Protein AF-A0A0D7AAS7-F1 (afdb_monomer_lite)

Sequence (165 aa):
MSLNAAEIAAWTAEVEAWESDHSQPNPYEPKLKPLTQRDVRLRLAEEEKAEATRAAALGHIRSKLTAQKLLLQGLELEELQRKLRRDVHALGQHATSLQKAKTVEFGTLLQGRISRWTRNAEVHLPCIPSLAEVDAEAAPENAQVPPPYDLKIWMPSRVCKRAMP

Radius of gyration: 24.0 Å; chains: 1; bounding box: 64×37×61 Å

Secondary structure (DSSP, 8-state):
-PPPHHHHHHHHHHHHHHHH-TTSPPTTS-SS----HHHHHHHHHHHHHHHHHHHHHTT----SS-HHHHHHHHHHHHHHHHHHHHHHHH--TT--HHHHHHHHHHHHHHHHHHHHHHHHHTTT-TTHHHHHHHHHHTS-TTPPPPPTTTPPP--HHHHHHHH--

Foldseek 3Di:
DDDDPVVVVVLVVQVVVCVVPVVGDDSPDPPDDPCDPVNVVVVVVVVVVVVVVVCVVVVHDDQPADPVNLQVLLVVLLVLLVVLVVLVVPQPPPRDPVSVVVSVVSQVVSQVSLVVSLVSCCVVVVCSVVVVVVVVVVAPPPDDDDGSSPPDRPDVVNVVVVVPD

Structure (mmCIF, N/CA/C/O backbone):
data_AF-A0A0D7AAS7-F1
#
_entry.id   AF-A0A0D7AAS7-F1
#
loop_
_atom_site.group_PDB
_atom_site.id
_atom_site.type_symbol
_atom_site.label_atom_id
_atom_site.label_alt_id
_atom_site.label_comp_id
_atom_site.label_asym_id
_atom_site.label_entity_id
_atom_site.label_seq_id
_atom_site.pdbx_PDB_ins_code
_atom_site.Cartn_x
_atom_site.Cartn_y
_atom_site.Cartn_z
_atom_site.occupancy
_atom_site.B_iso_or_equiv
_atom_site.auth_seq_id
_atom_site.auth_comp_id
_atom_site.auth_asym_id
_atom_site.auth_atom_id
_atom_site.pdbx_PDB_model_num
ATOM 1 N N . MET A 1 1 ? -23.416 -17.642 5.665 1.00 44.69 1 MET A N 1
ATOM 2 C CA . MET A 1 1 ? -24.099 -16.698 6.571 1.00 44.69 1 MET A CA 1
ATOM 3 C C . MET A 1 1 ? -25.560 -16.675 6.164 1.00 44.69 1 MET A C 1
ATOM 5 O O . MET A 1 1 ? -25.838 -16.239 5.057 1.00 44.69 1 MET A O 1
ATOM 9 N N . SER A 1 2 ? -26.459 -17.249 6.964 1.00 57.38 2 SER A N 1
ATOM 10 C CA . SER A 1 2 ? -27.901 -17.118 6.729 1.00 57.38 2 SER A CA 1
ATOM 11 C C . SER A 1 2 ? -28.357 -15.764 7.266 1.00 57.38 2 SER A C 1
ATOM 13 O O . SER A 1 2 ? -27.992 -15.411 8.385 1.00 57.38 2 SER A O 1
ATOM 15 N N . LEU A 1 3 ? -29.128 -15.017 6.481 1.00 69.94 3 LEU A N 1
ATOM 16 C CA . LEU A 1 3 ? -29.783 -13.794 6.945 1.00 69.94 3 LEU A CA 1
ATOM 17 C C . LEU A 1 3 ? -30.816 -14.156 8.024 1.00 69.94 3 LEU A C 1
ATOM 19 O O . LEU A 1 3 ? -31.521 -15.159 7.889 1.00 69.94 3 LEU A O 1
ATOM 23 N N . ASN A 1 4 ? -30.875 -13.384 9.109 1.00 87.12 4 ASN A N 1
ATOM 24 C CA . ASN A 1 4 ? -31.815 -13.622 10.200 1.00 87.12 4 ASN A CA 1
ATOM 25 C C . ASN A 1 4 ? -33.240 -13.295 9.726 1.00 87.12 4 ASN A C 1
ATOM 27 O O . ASN A 1 4 ? -33.478 -12.228 9.163 1.00 87.12 4 ASN A O 1
ATOM 31 N N . ALA A 1 5 ? -34.204 -14.183 9.981 1.00 85.75 5 ALA A N 1
ATOM 32 C CA . ALA A 1 5 ? -35.600 -13.972 9.593 1.00 85.75 5 ALA A CA 1
ATOM 33 C C . ALA A 1 5 ? -36.181 -12.665 10.166 1.00 85.75 5 ALA A C 1
ATOM 35 O O . ALA A 1 5 ? -36.990 -12.011 9.511 1.00 85.75 5 ALA A O 1
ATOM 36 N N . ALA A 1 6 ? -35.722 -12.251 11.352 1.00 86.62 6 ALA A N 1
ATOM 37 C CA . ALA A 1 6 ? -36.127 -10.989 11.965 1.00 86.62 6 ALA A CA 1
ATOM 38 C C . ALA A 1 6 ? -35.603 -9.758 11.202 1.00 86.62 6 ALA A C 1
ATOM 40 O O . ALA A 1 6 ? -36.316 -8.767 11.074 1.00 86.62 6 ALA A O 1
ATOM 41 N N . GLU A 1 7 ? -34.380 -9.823 10.668 1.00 85.62 7 GLU A N 1
ATOM 42 C CA . GLU A 1 7 ? -33.784 -8.733 9.882 1.00 85.62 7 GLU A CA 1
ATOM 43 C C . GLU A 1 7 ? -34.479 -8.595 8.525 1.00 85.62 7 GLU A C 1
ATOM 45 O O . GLU A 1 7 ? -34.723 -7.481 8.070 1.00 85.62 7 GLU A O 1
ATOM 50 N N . ILE A 1 8 ? -34.854 -9.725 7.915 1.00 89.00 8 ILE A N 1
ATOM 51 C CA . ILE A 1 8 ? -35.620 -9.748 6.664 1.00 89.00 8 ILE A CA 1
ATOM 52 C C . ILE A 1 8 ? -36.995 -9.114 6.883 1.00 89.00 8 ILE A C 1
ATOM 54 O O . ILE A 1 8 ? -37.361 -8.209 6.146 1.00 89.00 8 ILE A O 1
ATOM 58 N N . ALA A 1 9 ? -37.729 -9.536 7.919 1.00 91.38 9 ALA A N 1
ATOM 59 C CA . ALA A 1 9 ? -39.060 -9.002 8.207 1.00 91.38 9 ALA A CA 1
ATOM 60 C C . ALA A 1 9 ? -39.039 -7.492 8.497 1.00 91.38 9 ALA A C 1
ATOM 62 O O . ALA A 1 9 ? -39.899 -6.759 8.012 1.00 91.38 9 ALA A O 1
ATOM 63 N N . ALA A 1 10 ? -38.040 -7.019 9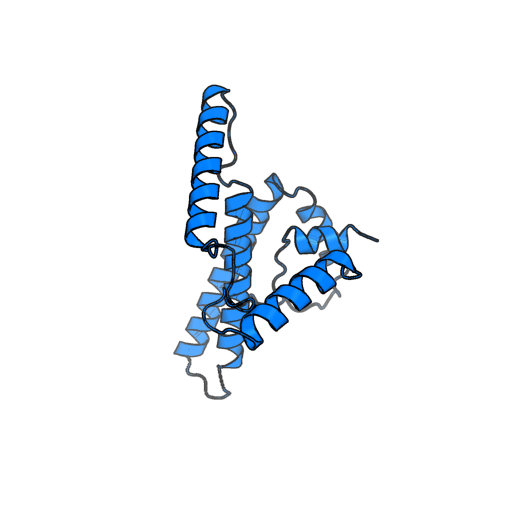.250 1.00 89.25 10 ALA A N 1
ATOM 64 C CA . ALA A 1 10 ? -37.868 -5.596 9.521 1.00 89.25 10 ALA A CA 1
ATOM 65 C C . ALA A 1 10 ? -37.585 -4.801 8.238 1.00 89.25 10 ALA A C 1
ATOM 67 O O . ALA A 1 10 ? -38.207 -3.768 8.012 1.00 89.25 10 ALA A O 1
ATOM 68 N N . TRP A 1 11 ? -36.693 -5.296 7.376 1.00 90.06 11 TRP A N 1
ATOM 69 C CA . TRP A 1 11 ? -36.372 -4.621 6.120 1.00 90.06 11 TRP A CA 1
ATOM 70 C C . TRP A 1 11 ? -37.554 -4.616 5.143 1.00 90.06 11 TRP A C 1
ATOM 72 O O . TRP A 1 11 ? -37.834 -3.586 4.538 1.00 90.06 11 TRP A O 1
ATOM 82 N N . THR A 1 12 ? -38.297 -5.723 5.031 1.00 91.88 12 THR A N 1
ATOM 83 C CA . THR A 1 12 ? -39.514 -5.789 4.206 1.00 91.88 12 THR A CA 1
ATOM 84 C C . THR A 1 12 ? -40.549 -4.760 4.656 1.00 91.88 12 THR A C 1
ATOM 86 O O . THR A 1 12 ? -41.085 -4.046 3.816 1.00 91.88 12 THR A O 1
ATOM 89 N N . ALA A 1 13 ? -40.766 -4.609 5.966 1.00 92.62 13 ALA A N 1
ATOM 90 C CA . ALA A 1 13 ? -41.692 -3.607 6.492 1.00 92.62 13 ALA A CA 1
ATOM 91 C C . ALA A 1 13 ? -41.250 -2.164 6.178 1.00 92.62 13 ALA A C 1
ATOM 93 O O . ALA A 1 13 ? -42.084 -1.314 5.878 1.00 92.62 13 ALA A O 1
ATOM 94 N N . GLU A 1 14 ? -39.946 -1.877 6.222 1.00 91.44 14 GLU A N 1
ATOM 95 C CA . GLU A 1 14 ? -39.408 -0.565 5.842 1.00 91.44 14 GLU A CA 1
ATOM 96 C C . GLU A 1 14 ? -39.579 -0.275 4.341 1.00 91.44 14 GLU A C 1
ATOM 98 O O . GLU A 1 14 ? -39.887 0.857 3.970 1.00 91.44 14 GLU A O 1
ATOM 103 N N . VAL A 1 15 ? -39.417 -1.291 3.483 1.00 92.94 15 VAL A N 1
ATOM 104 C CA . VAL A 1 15 ? -39.655 -1.188 2.033 1.00 92.94 15 VAL A CA 1
ATOM 105 C C . VAL A 1 15 ? -41.126 -0.942 1.736 1.00 92.94 15 VAL A C 1
ATOM 107 O O . VAL A 1 15 ? -41.441 0.028 1.056 1.00 92.94 15 VAL A O 1
ATOM 110 N N . GLU A 1 16 ? -42.027 -1.745 2.297 1.00 93.81 16 GLU A N 1
ATOM 111 C CA . GLU A 1 16 ? -43.471 -1.591 2.089 1.00 93.81 16 GLU A CA 1
ATOM 112 C C . GLU A 1 16 ? -43.983 -0.230 2.589 1.00 93.81 16 GLU A C 1
ATOM 114 O O . GLU A 1 16 ? -44.819 0.401 1.937 1.00 93.81 16 GLU A O 1
ATOM 119 N N . ALA A 1 17 ? -43.456 0.257 3.719 1.00 91.62 17 ALA A N 1
ATOM 120 C CA . ALA A 1 17 ? -43.794 1.570 4.263 1.00 91.62 17 ALA A CA 1
ATOM 121 C C . ALA A 1 17 ? -43.350 2.720 3.345 1.00 91.62 17 ALA A C 1
ATOM 123 O O . ALA A 1 17 ? -44.092 3.689 3.186 1.00 91.62 17 ALA A O 1
ATOM 124 N N . TRP A 1 18 ? -42.173 2.604 2.727 1.00 94.19 18 TRP A N 1
ATOM 125 C CA . TRP A 1 18 ? -41.652 3.602 1.793 1.00 94.19 18 TRP A CA 1
ATOM 126 C C . TRP A 1 18 ? -42.318 3.537 0.410 1.00 94.19 18 TRP A C 1
ATOM 128 O O . TRP A 1 18 ? -42.651 4.573 -0.162 1.00 94.19 18 TRP A O 1
ATOM 138 N N . GLU A 1 19 ? -42.580 2.337 -0.116 1.00 93.00 19 GLU A N 1
ATOM 139 C CA . GLU A 1 19 ? -43.307 2.158 -1.381 1.00 93.00 19 GLU A CA 1
ATOM 140 C C . GLU A 1 19 ? -44.737 2.706 -1.287 1.00 93.00 19 GLU A C 1
ATOM 142 O O . GLU A 1 19 ? -45.231 3.326 -2.233 1.00 93.00 19 GLU A O 1
ATOM 147 N N . SER A 1 20 ? -45.381 2.530 -0.128 1.00 91.44 20 SER A N 1
ATOM 148 C CA . SER A 1 20 ? -46.719 3.062 0.149 1.00 91.44 20 SER A CA 1
ATOM 149 C C . SER A 1 20 ? -46.724 4.580 0.356 1.00 91.44 20 SER A C 1
ATOM 151 O O . SER A 1 20 ? -47.688 5.246 -0.021 1.00 91.44 20 SER A O 1
ATOM 153 N N . ASP A 1 21 ? -45.663 5.139 0.943 1.00 92.38 21 ASP A N 1
ATOM 154 C CA . ASP A 1 21 ? -45.520 6.570 1.206 1.00 92.38 21 ASP A CA 1
ATOM 155 C C . ASP A 1 21 ? -44.054 7.008 1.086 1.00 92.38 21 ASP A C 1
ATOM 157 O O . ASP A 1 21 ? -43.227 6.799 1.974 1.00 92.38 21 ASP A O 1
ATOM 161 N N . HIS A 1 22 ? -43.746 7.703 -0.008 1.00 88.00 22 HIS A N 1
ATOM 162 C CA . HIS A 1 22 ? -42.390 8.156 -0.316 1.00 88.00 22 HIS A CA 1
ATOM 163 C C . HIS A 1 22 ? -41.917 9.318 0.578 1.00 88.00 22 HIS A C 1
ATOM 165 O O . HIS A 1 22 ? -40.782 9.773 0.428 1.00 88.00 22 HIS A O 1
ATOM 171 N N . SER A 1 23 ? -42.763 9.826 1.487 1.00 89.25 23 SER A N 1
ATOM 172 C CA . SER A 1 23 ? -42.343 10.761 2.537 1.00 89.25 23 SER A CA 1
ATOM 173 C C . SER A 1 23 ? -41.657 10.062 3.721 1.00 89.25 23 SER A C 1
ATOM 175 O O . SER A 1 23 ? -40.982 10.721 4.517 1.00 89.25 23 SER A O 1
ATOM 177 N N . GLN A 1 24 ? -41.785 8.734 3.824 1.00 89.44 24 GLN A N 1
ATOM 178 C CA . GLN A 1 24 ? -41.094 7.921 4.820 1.00 89.44 24 GLN A CA 1
ATOM 179 C C . GLN A 1 24 ? -39.592 7.784 4.507 1.00 89.44 24 GLN A C 1
ATOM 181 O O . GLN A 1 24 ? -39.162 8.007 3.371 1.00 89.44 24 GLN A O 1
ATOM 186 N N . PRO A 1 25 ? -38.757 7.412 5.498 1.00 87.38 25 PRO A N 1
ATOM 187 C CA . PRO A 1 25 ? -37.326 7.218 5.288 1.00 87.38 25 PRO A CA 1
ATOM 188 C C . PRO A 1 25 ? -37.047 6.169 4.207 1.00 87.38 25 PRO A C 1
ATOM 190 O O . PRO A 1 25 ? -37.518 5.039 4.303 1.00 87.38 25 PRO A O 1
ATOM 193 N N . ASN A 1 26 ? -36.241 6.532 3.209 1.00 88.38 26 ASN A N 1
ATOM 194 C CA . ASN A 1 26 ? -35.871 5.631 2.125 1.00 88.38 26 ASN A CA 1
ATOM 195 C C . ASN A 1 26 ? -34.971 4.491 2.653 1.00 88.38 26 ASN A C 1
ATOM 197 O O . ASN A 1 26 ? -33.842 4.759 3.077 1.00 88.38 26 ASN A O 1
ATOM 201 N N . PRO A 1 27 ? -35.407 3.220 2.602 1.00 88.38 27 PRO A N 1
ATOM 202 C CA .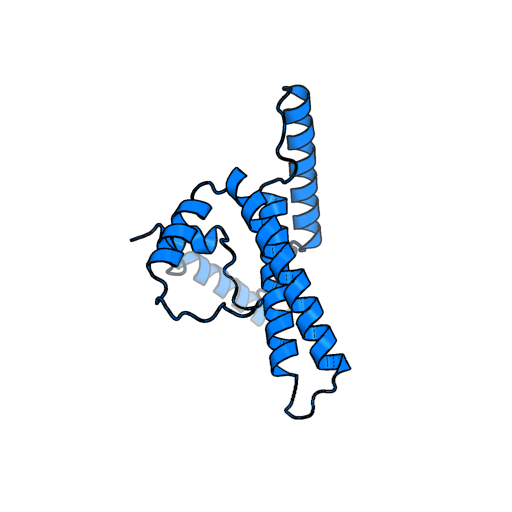 PRO A 1 27 ? -34.633 2.090 3.117 1.00 88.38 27 PRO A CA 1
ATOM 203 C C . PRO A 1 27 ? -33.382 1.784 2.283 1.00 88.38 27 PRO A C 1
ATOM 205 O O . PRO A 1 27 ? -32.495 1.065 2.748 1.00 88.38 27 PRO A O 1
ATOM 208 N N . TYR A 1 28 ? -33.290 2.329 1.067 1.00 86.75 28 TYR A N 1
ATOM 209 C CA . TYR A 1 28 ? -32.119 2.219 0.199 1.00 86.75 28 TYR A CA 1
ATOM 210 C C . TYR A 1 28 ? -31.055 3.285 0.493 1.00 86.75 28 TYR A C 1
ATOM 212 O O . TYR A 1 28 ? -29.927 3.171 0.004 1.00 86.75 28 TYR A O 1
ATOM 220 N N . GLU A 1 29 ? -31.368 4.309 1.294 1.00 85.62 29 GLU A N 1
ATOM 221 C CA . GLU A 1 29 ? -30.366 5.272 1.740 1.00 85.62 29 GLU A CA 1
ATOM 222 C C . GLU A 1 29 ? -29.518 4.698 2.887 1.00 85.62 29 GLU A C 1
ATOM 224 O O . GLU A 1 29 ? -30.043 4.098 3.832 1.00 85.62 29 GLU A O 1
ATOM 229 N N . PRO A 1 30 ? -28.185 4.888 2.862 1.00 79.31 30 PRO A N 1
ATOM 230 C CA . PRO A 1 30 ? -27.330 4.448 3.954 1.00 79.31 30 PRO A CA 1
ATOM 231 C C . PRO A 1 30 ? -27.705 5.152 5.266 1.00 79.31 30 PRO A C 1
ATOM 233 O O . PRO A 1 30 ? -27.434 6.335 5.455 1.00 79.31 30 PRO A O 1
ATOM 236 N N . LYS A 1 31 ? -28.262 4.402 6.222 1.00 79.62 31 LYS A N 1
ATOM 237 C CA . LYS A 1 31 ? -28.604 4.912 7.567 1.00 79.62 31 LYS A CA 1
ATOM 238 C C . LYS A 1 31 ? -27.378 5.309 8.398 1.00 79.62 31 LYS A C 1
ATOM 240 O O . LYS A 1 31 ? -27.487 6.022 9.393 1.00 79.62 31 LYS A O 1
ATOM 245 N N . LEU A 1 32 ? -26.198 4.824 8.015 1.00 76.88 32 LEU A N 1
ATOM 246 C CA . LEU A 1 32 ? -24.936 5.115 8.684 1.00 76.88 32 LEU A CA 1
ATOM 247 C C . LEU A 1 32 ? -24.221 6.256 7.965 1.00 76.88 32 LEU A C 1
ATOM 249 O O . LEU A 1 32 ? -24.051 6.220 6.746 1.00 76.88 32 LEU A O 1
ATOM 253 N N . LYS A 1 33 ? -23.718 7.232 8.734 1.00 73.44 33 LYS A N 1
ATOM 254 C CA . LYS A 1 33 ? -22.765 8.210 8.198 1.00 73.44 33 LYS A CA 1
ATOM 255 C C . LYS A 1 33 ? -21.584 7.440 7.598 1.00 73.44 33 LYS A C 1
ATOM 257 O O . LYS A 1 33 ? -20.972 6.652 8.327 1.00 73.44 33 LYS A O 1
ATOM 262 N N . PRO A 1 34 ? -21.246 7.645 6.314 1.00 72.75 34 PRO A N 1
ATOM 263 C CA . PRO A 1 34 ? -20.125 6.951 5.712 1.00 72.75 34 PRO A CA 1
ATOM 264 C C . PRO A 1 34 ? -18.855 7.400 6.431 1.00 72.75 34 PRO A C 1
ATOM 266 O O . PRO A 1 34 ? -18.452 8.559 6.338 1.00 72.75 34 PRO A O 1
ATOM 269 N N . LEU A 1 35 ? -18.243 6.488 7.185 1.00 79.88 35 LEU A N 1
ATOM 270 C CA . LEU A 1 35 ? -16.932 6.715 7.773 1.00 79.88 35 LEU A CA 1
ATOM 271 C C . LEU A 1 35 ? -15.955 6.922 6.615 1.00 79.88 35 LEU A C 1
ATOM 273 O O . LEU A 1 35 ? -15.704 5.999 5.836 1.00 79.88 35 LEU A O 1
ATOM 277 N N . THR A 1 36 ? -15.434 8.136 6.452 1.00 85.50 36 THR A N 1
ATOM 278 C CA . THR A 1 36 ? -14.548 8.403 5.323 1.00 85.50 36 THR A CA 1
ATOM 279 C C . THR A 1 36 ? -13.163 7.826 5.605 1.00 85.50 36 THR A C 1
ATOM 281 O O . THR A 1 36 ? -12.732 7.688 6.752 1.00 85.50 36 THR A O 1
ATOM 284 N N . GLN A 1 37 ? -12.398 7.539 4.550 1.00 81.12 37 GLN A N 1
ATOM 285 C CA . GLN A 1 37 ? -10.999 7.126 4.700 1.00 81.12 37 GLN A CA 1
ATOM 286 C C . GLN A 1 37 ? -10.173 8.158 5.493 1.00 81.12 37 GLN A C 1
ATOM 288 O O . GLN A 1 37 ? -9.227 7.791 6.189 1.00 81.12 37 GLN A O 1
ATOM 293 N N . ARG A 1 38 ? -10.519 9.450 5.390 1.00 83.50 38 ARG A N 1
ATOM 294 C CA . ARG A 1 38 ? -9.862 10.527 6.141 1.00 83.50 38 ARG A CA 1
ATOM 295 C C . ARG A 1 38 ? -10.145 10.407 7.635 1.00 83.50 38 ARG A C 1
ATOM 297 O O . ARG A 1 38 ? -9.202 10.505 8.412 1.00 83.50 38 ARG A O 1
ATOM 304 N N . ASP A 1 39 ? -11.385 10.104 8.010 1.00 87.94 39 ASP A N 1
ATOM 305 C CA . ASP A 1 39 ? -11.777 9.917 9.413 1.00 87.94 39 ASP A CA 1
ATOM 306 C C . ASP A 1 39 ? -11.062 8.716 10.034 1.00 87.94 39 ASP A C 1
ATOM 308 O O . ASP A 1 39 ? -10.539 8.806 11.142 1.00 87.94 39 ASP A O 1
ATOM 312 N N . VAL A 1 40 ? -10.960 7.606 9.292 1.00 87.25 40 VAL A N 1
ATOM 313 C CA . VAL A 1 40 ? -10.191 6.428 9.728 1.00 87.25 40 VAL A CA 1
ATOM 314 C C . VAL A 1 40 ? -8.720 6.787 9.931 1.00 87.25 40 VAL A C 1
ATOM 316 O O . VAL A 1 40 ? -8.136 6.451 10.957 1.00 87.25 40 VAL A O 1
ATOM 319 N N . ARG A 1 41 ? -8.108 7.492 8.970 1.00 85.31 41 ARG A N 1
ATOM 320 C CA . ARG A 1 41 ? -6.702 7.910 9.071 1.00 85.31 41 ARG A CA 1
ATOM 321 C C . ARG A 1 41 ? -6.459 8.836 10.258 1.00 85.31 41 ARG A C 1
ATOM 323 O O . ARG A 1 41 ? -5.424 8.694 10.900 1.00 85.31 41 ARG A O 1
ATOM 330 N N . LEU A 1 42 ? -7.386 9.755 10.535 1.00 88.94 42 LEU A N 1
ATOM 331 C CA . LEU A 1 42 ? -7.303 10.652 11.684 1.00 88.94 42 LEU A CA 1
ATOM 332 C C . LEU A 1 42 ? -7.330 9.858 12.991 1.00 88.94 42 LEU A C 1
ATOM 334 O O . LEU A 1 42 ? -6.391 9.976 13.772 1.00 88.94 42 LEU A O 1
ATOM 338 N N . ARG A 1 43 ? -8.336 8.992 13.177 1.00 89.75 43 ARG A N 1
ATOM 339 C CA . ARG A 1 43 ? -8.463 8.160 14.385 1.00 89.75 43 ARG A CA 1
ATOM 340 C C . ARG A 1 43 ? -7.214 7.326 14.635 1.00 89.75 43 ARG A C 1
ATOM 342 O O . ARG A 1 43 ? -6.653 7.353 15.722 1.00 89.75 43 ARG A O 1
ATOM 349 N N . LEU A 1 44 ? -6.721 6.657 13.598 1.00 86.88 44 LEU A N 1
ATOM 350 C CA . LEU A 1 44 ? -5.516 5.848 13.720 1.00 86.88 44 LEU A CA 1
ATOM 351 C C . LEU A 1 44 ? -4.262 6.694 14.036 1.00 86.88 44 LEU A C 1
ATOM 353 O O . LEU A 1 44 ? -3.392 6.267 14.790 1.00 86.88 44 LEU A O 1
ATOM 357 N N . ALA A 1 45 ? -4.147 7.909 13.485 1.00 87.19 45 ALA A N 1
ATOM 358 C CA . ALA A 1 45 ? -3.039 8.814 13.803 1.00 87.19 45 ALA A CA 1
ATOM 359 C C . ALA A 1 45 ? -3.096 9.328 15.254 1.00 87.19 45 ALA A C 1
ATOM 361 O O . ALA A 1 45 ? -2.054 9.491 15.894 1.00 87.19 45 ALA A O 1
ATOM 362 N N . GLU A 1 46 ? -4.297 9.572 15.780 1.00 90.88 46 GLU A N 1
ATOM 363 C CA . GLU A 1 46 ? -4.520 9.937 17.181 1.00 90.88 46 GLU A CA 1
ATOM 364 C C . GLU A 1 46 ? -4.162 8.783 18.125 1.00 90.88 46 GLU A C 1
ATOM 366 O O . GLU A 1 46 ? -3.453 8.999 19.112 1.00 90.88 46 GLU A O 1
ATOM 371 N N . GLU A 1 47 ? -4.565 7.555 17.788 1.00 87.50 47 GLU A N 1
ATOM 372 C CA . GLU A 1 47 ? -4.193 6.336 18.515 1.00 87.50 47 GLU A CA 1
ATOM 373 C C . GLU A 1 47 ? -2.670 6.135 18.535 1.00 87.50 47 GLU A C 1
ATOM 375 O O . GLU A 1 47 ? -2.087 5.937 19.607 1.00 87.50 47 GLU A O 1
ATOM 380 N N . GLU A 1 48 ? -1.998 6.279 17.384 1.00 85.12 48 GLU A N 1
ATOM 381 C CA . GLU A 1 48 ? -0.536 6.189 17.304 1.00 85.12 48 GLU A CA 1
ATOM 382 C C . GLU A 1 48 ? 0.144 7.255 18.177 1.00 85.12 48 GLU A C 1
ATOM 384 O O . GLU A 1 48 ? 1.151 6.971 18.835 1.00 85.12 48 GLU A O 1
ATOM 389 N N . LYS A 1 49 ? -0.382 8.488 18.190 1.00 86.31 49 LYS A N 1
ATOM 390 C CA . LYS A 1 49 ? 0.143 9.573 19.027 1.00 86.31 49 LYS A CA 1
ATOM 391 C C . LYS A 1 49 ? -0.012 9.240 20.510 1.00 86.31 49 LYS A C 1
ATOM 393 O O . LYS A 1 49 ? 0.953 9.377 21.260 1.00 86.31 49 LYS A O 1
ATOM 398 N N . ALA A 1 50 ? -1.188 8.777 20.929 1.00 87.00 50 ALA A N 1
ATOM 399 C CA . ALA A 1 50 ? -1.452 8.408 22.317 1.00 87.00 50 ALA A CA 1
ATOM 400 C C . ALA A 1 50 ? -0.558 7.246 22.781 1.00 87.00 50 ALA A C 1
ATOM 402 O O . ALA A 1 50 ? -0.028 7.260 23.893 1.00 87.00 50 ALA A O 1
ATOM 403 N N . GLU A 1 51 ? -0.346 6.242 21.931 1.00 82.19 51 GLU A N 1
ATOM 404 C CA . GLU A 1 51 ? 0.587 5.151 22.207 1.00 82.19 51 GLU A CA 1
ATOM 405 C C . GLU A 1 51 ? 2.043 5.632 22.273 1.00 82.19 51 GLU A C 1
ATOM 407 O O . GLU A 1 51 ? 2.768 5.247 23.188 1.00 82.19 51 GLU A O 1
ATOM 412 N N . ALA A 1 52 ? 2.465 6.525 21.369 1.00 81.75 52 ALA A N 1
ATOM 413 C CA . ALA A 1 52 ? 3.804 7.113 21.399 1.00 81.75 52 ALA A CA 1
ATOM 414 C C . ALA A 1 52 ? 4.074 7.861 22.711 1.00 81.75 52 ALA A C 1
ATOM 416 O O . ALA A 1 52 ? 5.131 7.680 23.315 1.00 81.75 52 ALA A O 1
ATOM 417 N N . THR A 1 53 ? 3.114 8.667 23.174 1.00 84.69 53 THR A N 1
ATOM 418 C CA . THR A 1 53 ? 3.217 9.389 24.448 1.00 84.69 53 THR A CA 1
ATOM 419 C C . THR A 1 53 ? 3.324 8.427 25.630 1.00 84.69 53 THR A C 1
ATOM 421 O O . THR A 1 53 ? 4.177 8.622 26.494 1.00 84.69 53 THR A O 1
ATOM 424 N N . ARG A 1 54 ? 2.520 7.354 25.652 1.00 84.25 54 ARG A N 1
ATOM 425 C CA . ARG A 1 54 ? 2.592 6.323 26.701 1.00 84.25 54 ARG A CA 1
ATOM 426 C C . ARG A 1 54 ? 3.933 5.589 26.703 1.00 84.25 54 ARG A C 1
ATOM 428 O O . ARG A 1 54 ? 4.535 5.437 27.759 1.00 84.25 54 ARG A O 1
ATOM 435 N N . ALA A 1 55 ? 4.424 5.174 25.536 1.00 81.12 55 ALA A N 1
ATOM 436 C CA . ALA A 1 55 ? 5.715 4.499 25.411 1.00 81.12 55 ALA A CA 1
ATOM 437 C C . ALA A 1 55 ? 6.878 5.391 25.873 1.00 81.12 55 ALA A C 1
ATOM 439 O O . ALA A 1 55 ? 7.756 4.919 26.592 1.00 81.12 55 ALA A O 1
ATOM 440 N N . ALA A 1 56 ? 6.851 6.682 25.521 1.00 82.50 56 ALA A N 1
ATOM 441 C CA . ALA A 1 56 ? 7.849 7.651 25.968 1.00 82.50 56 ALA A CA 1
ATOM 442 C C . ALA A 1 56 ? 7.833 7.838 27.493 1.00 82.50 56 ALA A C 1
ATOM 444 O O . ALA A 1 56 ? 8.894 7.854 28.112 1.00 82.50 56 ALA A O 1
ATOM 445 N N . ALA A 1 57 ? 6.646 7.915 28.106 1.00 83.62 57 ALA A N 1
ATOM 446 C CA . ALA A 1 57 ? 6.506 8.008 29.560 1.00 83.62 57 ALA A CA 1
ATOM 447 C C . ALA A 1 57 ? 7.044 6.763 30.294 1.00 83.62 57 ALA A C 1
ATOM 449 O O . ALA A 1 57 ? 7.554 6.877 31.404 1.00 83.62 57 ALA A O 1
ATOM 450 N N . LEU A 1 58 ? 6.964 5.590 29.660 1.00 84.69 58 LEU A N 1
ATOM 451 C CA . LEU A 1 58 ? 7.474 4.316 30.179 1.00 84.69 58 LEU A CA 1
ATOM 452 C C . LEU A 1 58 ? 8.949 4.049 29.821 1.00 84.69 58 LEU A C 1
ATOM 454 O O . LEU A 1 58 ? 9.478 2.994 30.159 1.00 84.69 58 LEU A O 1
ATOM 458 N N . GLY A 1 59 ? 9.620 4.967 29.115 1.00 78.38 59 GLY A N 1
ATOM 459 C CA . GLY A 1 59 ? 11.010 4.788 28.678 1.00 78.38 59 GLY A CA 1
ATOM 460 C C . GLY A 1 59 ? 11.210 3.696 27.617 1.00 78.38 59 GLY A C 1
ATOM 461 O O . GLY A 1 59 ? 12.337 3.269 27.376 1.00 78.38 59 GLY A O 1
ATOM 462 N N . HIS A 1 60 ? 10.142 3.226 26.967 1.00 77.06 60 HIS A N 1
ATOM 463 C CA . HIS A 1 60 ? 10.230 2.186 25.946 1.00 77.06 60 HIS A CA 1
ATOM 464 C C . HIS A 1 60 ? 10.773 2.749 24.625 1.00 77.06 60 HIS A C 1
ATOM 466 O O . HIS A 1 60 ? 10.205 3.676 24.040 1.00 77.06 60 HIS A O 1
ATOM 472 N N . ILE A 1 61 ? 11.844 2.142 24.102 1.00 65.12 61 ILE A N 1
ATOM 473 C CA . ILE A 1 61 ? 12.356 2.447 22.761 1.00 65.12 61 ILE A CA 1
ATOM 474 C C . ILE A 1 61 ? 11.377 1.873 21.739 1.00 65.12 61 ILE A C 1
ATOM 476 O O . ILE A 1 61 ? 11.291 0.663 21.533 1.00 65.12 61 ILE A O 1
ATOM 480 N N . ARG A 1 62 ? 10.619 2.755 21.088 1.00 64.50 62 ARG A N 1
ATOM 481 C CA . ARG A 1 62 ? 9.669 2.355 20.052 1.00 64.50 62 ARG A CA 1
ATOM 482 C C . ARG A 1 62 ? 10.398 2.047 18.743 1.00 64.50 62 ARG A C 1
ATOM 484 O O . ARG A 1 62 ? 11.325 2.761 18.357 1.00 64.50 62 ARG A O 1
ATOM 491 N N . SER A 1 63 ? 9.908 1.054 17.998 1.00 66.62 63 SER A N 1
ATOM 492 C CA . SER A 1 63 ? 10.261 0.916 16.582 1.00 66.62 63 SER A CA 1
ATOM 493 C C . SER A 1 63 ? 9.976 2.233 15.846 1.00 66.62 63 SER A C 1
ATOM 495 O O . SER A 1 63 ? 8.921 2.856 16.038 1.00 66.62 63 SER A O 1
ATOM 497 N N . LYS A 1 64 ? 10.903 2.651 14.970 1.00 67.94 64 LYS A N 1
ATOM 498 C CA . LYS A 1 64 ? 10.730 3.833 14.102 1.00 67.94 64 LYS A CA 1
ATOM 499 C C . LYS A 1 64 ? 9.490 3.712 13.211 1.00 67.94 64 LYS A C 1
ATOM 501 O O . LYS A 1 64 ? 8.927 4.728 12.811 1.00 67.94 64 LYS A O 1
ATOM 506 N N . LEU A 1 65 ? 9.058 2.484 12.925 1.00 75.88 65 LEU A N 1
ATOM 507 C CA . LEU A 1 65 ? 7.893 2.185 12.107 1.00 75.88 65 LEU A CA 1
ATOM 508 C C . LEU A 1 65 ? 6.854 1.432 12.947 1.00 75.88 65 LEU A C 1
ATOM 510 O O . LEU A 1 65 ? 7.135 0.338 13.432 1.00 75.88 65 LEU A O 1
ATOM 514 N N . THR A 1 66 ? 5.664 2.003 13.130 1.00 84.62 66 THR A N 1
ATOM 515 C CA . THR A 1 66 ? 4.541 1.307 13.781 1.00 84.62 66 THR A CA 1
ATOM 516 C C . THR A 1 66 ? 3.951 0.247 12.866 1.00 84.62 66 THR A C 1
ATOM 518 O O . THR A 1 66 ? 4.070 0.348 11.643 1.00 84.62 66 THR A O 1
ATOM 521 N N . ALA A 1 67 ? 3.267 -0.741 13.449 1.00 86.44 67 ALA A N 1
ATOM 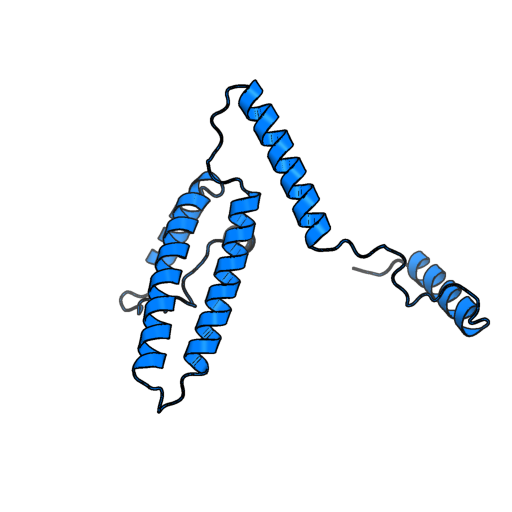522 C CA . ALA A 1 67 ? 2.567 -1.774 12.689 1.00 86.44 67 ALA A CA 1
ATOM 523 C C . ALA A 1 67 ? 1.570 -1.157 11.693 1.00 86.44 67 ALA A C 1
ATOM 525 O O . ALA A 1 67 ? 1.549 -1.520 10.523 1.00 86.44 67 ALA A O 1
ATOM 526 N N . GLN A 1 68 ? 0.816 -0.135 12.102 1.00 85.69 68 GLN A N 1
ATOM 527 C CA . GLN A 1 68 ? -0.096 0.576 11.205 1.00 85.69 68 GLN A CA 1
ATOM 528 C C . GLN A 1 68 ? 0.626 1.218 10.009 1.00 85.69 68 GLN A C 1
ATOM 530 O O . GLN A 1 68 ? 0.195 1.055 8.865 1.00 85.69 68 GLN A O 1
ATOM 535 N N . LYS A 1 69 ? 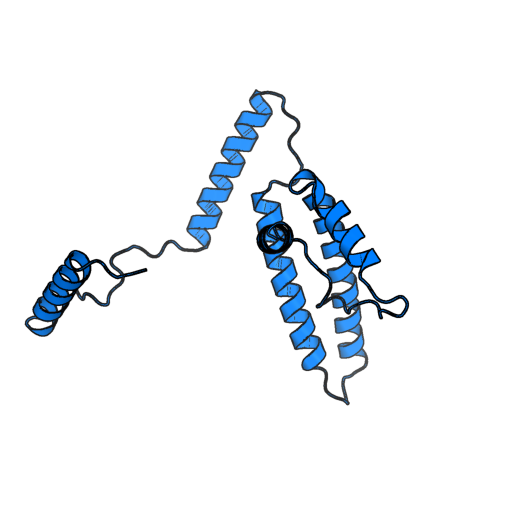1.729 1.943 10.248 1.00 86.25 69 LYS A N 1
ATOM 536 C CA . LYS A 1 69 ? 2.526 2.549 9.169 1.00 86.25 69 LYS A CA 1
ATOM 537 C C . LYS A 1 69 ? 3.107 1.488 8.245 1.00 86.25 69 LYS A C 1
ATOM 539 O O . LYS A 1 69 ? 3.116 1.694 7.035 1.00 86.25 69 LYS A O 1
ATOM 544 N N . LEU A 1 70 ? 3.537 0.354 8.799 1.00 91.00 70 LEU A N 1
ATOM 545 C CA . LEU A 1 70 ? 3.999 -0.793 8.024 1.00 91.00 70 LEU A CA 1
ATOM 546 C C . LEU A 1 70 ? 2.909 -1.291 7.068 1.00 91.00 70 LEU A C 1
ATOM 548 O O . LEU A 1 70 ? 3.181 -1.465 5.881 1.00 91.00 70 LEU A O 1
ATOM 552 N N . LEU A 1 71 ? 1.680 -1.474 7.563 1.00 91.50 71 LEU A N 1
ATOM 553 C CA . LEU A 1 71 ? 0.545 -1.932 6.758 1.00 91.50 71 LEU A CA 1
ATOM 554 C C . LEU A 1 71 ? 0.194 -0.937 5.654 1.00 91.50 71 LEU A C 1
ATOM 556 O O . LEU A 1 71 ? 0.030 -1.338 4.503 1.00 91.50 71 LEU A O 1
ATOM 560 N N . LEU A 1 72 ? 0.126 0.356 5.981 1.00 90.31 72 LEU A N 1
ATOM 561 C CA . LEU A 1 72 ? -0.170 1.395 4.997 1.00 90.31 72 LEU A CA 1
ATOM 562 C C . LEU A 1 72 ? 0.892 1.428 3.890 1.00 90.31 72 LEU A C 1
ATOM 564 O O . LEU A 1 72 ? 0.545 1.430 2.712 1.00 90.31 72 LEU A O 1
ATOM 568 N N . GLN A 1 73 ? 2.175 1.373 4.259 1.00 92.69 73 GLN A N 1
ATOM 569 C CA . GLN A 1 73 ? 3.272 1.296 3.294 1.00 92.69 73 GLN A CA 1
ATOM 570 C C . GLN A 1 73 ? 3.196 0.032 2.432 1.00 92.69 73 GLN A C 1
ATOM 572 O O . GLN A 1 73 ? 3.443 0.106 1.233 1.00 92.69 73 GLN A O 1
ATOM 577 N N . GLY A 1 74 ? 2.835 -1.114 3.012 1.00 94.31 74 GLY A N 1
ATOM 578 C CA . GLY A 1 74 ? 2.664 -2.361 2.267 1.00 94.31 74 GLY A CA 1
ATOM 579 C C . GLY A 1 74 ? 1.561 -2.258 1.208 1.00 94.31 74 GLY A C 1
ATOM 580 O O . GLY A 1 74 ? 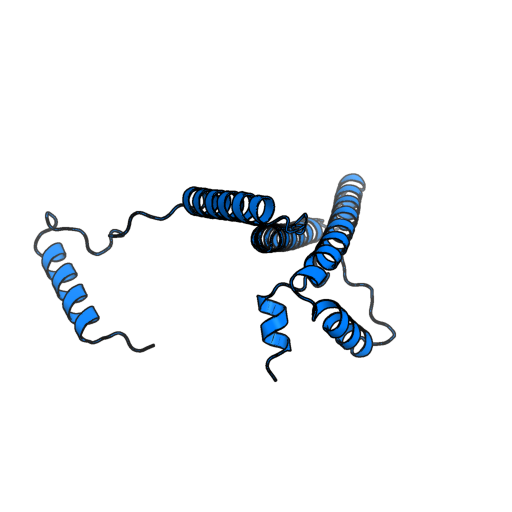1.783 -2.612 0.052 1.00 94.31 74 GLY A O 1
ATOM 581 N N . LEU A 1 75 ? 0.408 -1.680 1.566 1.00 94.38 75 LEU A N 1
ATOM 582 C CA . LEU A 1 75 ? -0.701 -1.440 0.632 1.00 94.38 75 LEU A CA 1
ATOM 583 C C . LEU A 1 75 ? -0.317 -0.467 -0.493 1.00 94.38 75 LEU A C 1
ATOM 585 O O . LEU A 1 75 ? -0.670 -0.685 -1.653 1.00 94.38 75 LEU A O 1
ATOM 589 N N . GLU A 1 76 ? 0.428 0.592 -0.169 1.00 94.62 76 GLU A N 1
ATOM 590 C CA . GLU A 1 76 ? 0.968 1.514 -1.173 1.00 94.62 76 GLU A CA 1
ATOM 591 C C . GLU A 1 76 ? 1.916 0.799 -2.142 1.00 94.62 76 GLU A C 1
ATOM 593 O O . GLU A 1 76 ? 1.852 1.036 -3.347 1.00 94.62 76 GLU A O 1
ATOM 598 N N . LEU A 1 77 ? 2.776 -0.099 -1.652 1.00 96.50 77 LEU A N 1
ATOM 599 C CA . LEU A 1 77 ? 3.672 -0.879 -2.507 1.00 96.50 77 LEU A CA 1
ATOM 600 C C . LEU A 1 77 ? 2.900 -1.819 -3.439 1.00 96.50 77 LEU A C 1
ATOM 602 O O . LEU A 1 77 ? 3.228 -1.875 -4.623 1.00 96.50 77 LEU A O 1
ATOM 606 N N . GLU A 1 78 ? 1.849 -2.489 -2.959 1.00 95.81 78 GLU A N 1
ATOM 607 C CA . GLU A 1 78 ? 0.984 -3.321 -3.809 1.00 95.81 78 GLU A CA 1
ATOM 608 C C . GLU A 1 78 ? 0.268 -2.494 -4.896 1.00 95.81 78 GLU A C 1
ATOM 610 O O . GLU A 1 78 ? 0.081 -2.969 -6.019 1.00 95.81 78 GLU A O 1
ATOM 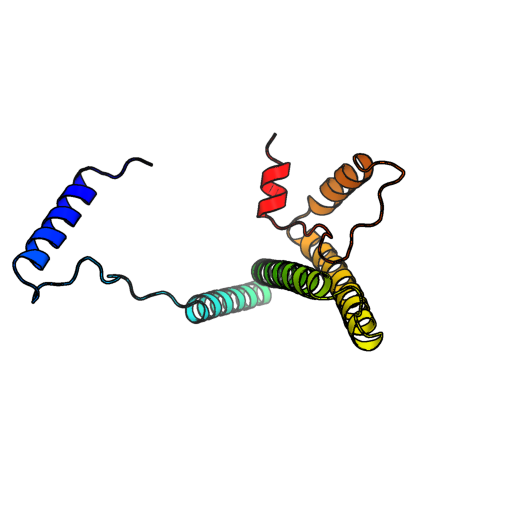615 N N . GLU A 1 79 ? -0.124 -1.247 -4.605 1.00 96.19 79 GLU A N 1
ATOM 616 C CA . GLU A 1 79 ? -0.658 -0.331 -5.626 1.00 96.19 79 GLU A CA 1
ATOM 617 C C . GLU A 1 79 ? 0.414 0.062 -6.647 1.00 96.19 79 GLU A C 1
ATOM 619 O O . GLU A 1 79 ? 0.153 0.049 -7.850 1.00 96.19 79 GLU A O 1
ATOM 624 N N . LEU A 1 80 ? 1.636 0.364 -6.198 1.00 96.62 80 LEU A N 1
ATOM 625 C CA . LEU A 1 80 ? 2.747 0.697 -7.093 1.00 96.62 80 LEU A CA 1
ATOM 626 C C . LEU A 1 80 ? 3.130 -0.487 -7.990 1.00 96.62 80 LEU A C 1
ATOM 628 O O . LEU A 1 80 ? 3.411 -0.270 -9.167 1.00 96.62 80 LEU A O 1
ATOM 632 N N . GLN A 1 81 ? 3.074 -1.724 -7.488 1.00 96.94 81 GLN A N 1
ATOM 633 C CA . GLN A 1 81 ? 3.240 -2.929 -8.308 1.00 96.94 81 GLN A CA 1
ATOM 634 C C . GLN A 1 81 ? 2.152 -3.035 -9.376 1.00 96.94 81 GLN A C 1
ATOM 636 O O . GLN A 1 81 ? 2.462 -3.234 -10.551 1.00 96.94 81 GLN A O 1
ATOM 641 N N . ARG A 1 82 ? 0.879 -2.845 -9.000 1.00 96.56 82 ARG A N 1
ATOM 642 C CA . ARG A 1 82 ? -0.244 -2.856 -9.952 1.00 96.56 82 ARG A CA 1
ATOM 643 C C . ARG A 1 82 ? -0.110 -1.752 -10.997 1.00 96.56 82 ARG A C 1
ATOM 645 O O . ARG A 1 82 ? -0.362 -2.004 -12.172 1.00 96.56 82 ARG A O 1
ATOM 652 N N . LYS A 1 83 ? 0.334 -0.558 -10.599 1.00 96.06 83 LYS A N 1
ATOM 653 C CA . LYS A 1 83 ? 0.637 0.541 -11.519 1.00 96.06 83 LYS A CA 1
ATOM 654 C C . LYS A 1 83 ? 1.762 0.173 -12.482 1.00 96.06 83 LYS A C 1
ATOM 656 O O . LYS A 1 83 ? 1.549 0.256 -13.683 1.00 96.06 83 LYS A O 1
ATOM 661 N N . LEU A 1 84 ? 2.907 -0.288 -11.979 1.00 95.75 84 LEU A N 1
ATOM 662 C CA . LEU A 1 84 ? 4.040 -0.669 -12.822 1.00 95.75 84 LEU A CA 1
ATOM 663 C C . LEU A 1 84 ? 3.652 -1.778 -13.810 1.00 95.75 84 LEU A C 1
ATOM 665 O O . LEU A 1 84 ? 4.027 -1.706 -14.973 1.00 95.75 84 LEU A O 1
ATOM 669 N N . ARG A 1 85 ? 2.852 -2.763 -13.384 1.00 95.62 85 ARG A N 1
ATOM 670 C CA . ARG A 1 85 ? 2.338 -3.812 -14.275 1.00 95.62 85 ARG A CA 1
ATOM 671 C C . ARG A 1 85 ? 1.497 -3.232 -15.416 1.00 95.62 85 ARG A C 1
ATOM 673 O O . ARG A 1 85 ? 1.691 -3.619 -16.565 1.00 95.62 85 ARG A O 1
ATOM 680 N N . ARG A 1 86 ? 0.593 -2.289 -15.113 1.00 94.69 86 ARG A N 1
ATOM 681 C CA . ARG A 1 86 ? -0.195 -1.573 -16.132 1.00 94.69 86 ARG A CA 1
ATOM 682 C C . ARG A 1 86 ? 0.705 -0.778 -17.075 1.00 94.69 86 ARG A C 1
ATOM 684 O O . ARG A 1 86 ? 0.526 -0.875 -18.281 1.00 94.69 86 ARG A O 1
ATOM 691 N N . ASP A 1 87 ? 1.678 -0.049 -16.534 1.00 92.62 87 ASP A N 1
ATOM 692 C CA . ASP A 1 87 ? 2.600 0.776 -17.319 1.00 92.62 87 ASP A CA 1
ATOM 693 C C . ASP A 1 87 ? 3.439 -0.094 -18.267 1.00 92.62 87 ASP A C 1
ATOM 695 O O . ASP A 1 87 ? 3.570 0.234 -19.440 1.00 92.62 87 ASP A O 1
ATOM 699 N N . VAL A 1 88 ? 3.946 -1.236 -17.789 1.00 92.00 88 VAL A N 1
ATOM 700 C CA . VAL A 1 88 ? 4.691 -2.212 -18.601 1.00 92.00 88 VAL A CA 1
ATOM 701 C C . VAL A 1 88 ? 3.817 -2.788 -19.710 1.00 92.00 88 VAL A C 1
ATOM 703 O O . VAL A 1 88 ? 4.252 -2.839 -20.853 1.00 92.00 88 VAL A O 1
ATOM 706 N N . HIS A 1 89 ? 2.583 -3.188 -19.402 1.00 90.88 89 HIS A N 1
ATOM 707 C CA . HIS A 1 89 ? 1.658 -3.728 -20.400 1.00 90.88 89 HIS A CA 1
ATOM 708 C C . HIS A 1 89 ? 1.206 -2.667 -21.420 1.00 90.88 89 HIS A C 1
ATOM 710 O O . HIS A 1 89 ? 0.903 -2.986 -22.567 1.00 90.88 89 HIS A O 1
ATOM 716 N N . ALA A 1 90 ? 1.157 -1.396 -21.020 1.00 90.50 90 ALA A N 1
ATOM 717 C CA . ALA A 1 90 ? 0.837 -0.285 -21.911 1.00 90.50 90 ALA A CA 1
ATOM 718 C C . ALA A 1 90 ? 1.989 0.064 -22.872 1.00 90.50 90 ALA A C 1
ATOM 720 O O . ALA A 1 90 ? 1.758 0.742 -23.877 1.00 90.50 90 ALA A O 1
ATOM 721 N N . LEU A 1 91 ? 3.221 -0.392 -22.604 1.00 88.75 91 LEU A N 1
ATOM 722 C CA . LEU A 1 91 ? 4.331 -0.275 -23.548 1.00 88.75 91 LEU A CA 1
ATOM 723 C C . LEU A 1 91 ? 4.070 -1.208 -24.734 1.00 88.75 91 LEU A C 1
ATOM 725 O O . LEU A 1 91 ? 4.361 -2.400 -24.695 1.00 88.75 91 LEU A O 1
ATOM 729 N N . GLY A 1 92 ? 3.523 -0.652 -25.812 1.00 82.88 92 GLY A N 1
ATOM 730 C CA . GLY A 1 92 ? 3.415 -1.358 -27.085 1.00 82.88 92 GLY A CA 1
ATOM 731 C C . GLY A 1 92 ? 4.786 -1.678 -27.696 1.00 82.88 92 GLY A C 1
ATOM 732 O O . GLY A 1 92 ? 5.832 -1.205 -27.245 1.00 82.88 92 GLY A O 1
ATOM 733 N N . GLN A 1 93 ? 4.779 -2.432 -28.796 1.00 81.69 93 GLN A N 1
ATOM 734 C CA . GLN A 1 93 ? 5.994 -2.869 -29.503 1.00 81.69 93 GLN A CA 1
ATOM 735 C C . GLN A 1 93 ? 6.909 -1.704 -29.936 1.00 81.69 93 GLN A C 1
ATOM 737 O O . GLN A 1 93 ? 8.128 -1.859 -29.997 1.00 81.69 93 GLN A O 1
ATOM 742 N N . HIS A 1 94 ? 6.339 -0.516 -30.164 1.00 85.56 94 HIS A N 1
ATOM 743 C CA . HIS A 1 94 ? 7.052 0.698 -30.577 1.00 85.56 94 HIS A CA 1
ATOM 744 C C . HIS A 1 94 ? 7.313 1.684 -29.429 1.00 85.56 94 HIS A C 1
ATOM 746 O O . HIS A 1 94 ? 7.440 2.886 -29.656 1.00 85.56 94 HIS A O 1
ATOM 752 N N . ALA A 1 95 ? 7.381 1.200 -28.185 1.00 86.62 95 ALA A N 1
ATOM 753 C CA . ALA A 1 95 ? 7.699 2.050 -27.046 1.00 86.62 95 ALA A CA 1
ATOM 754 C C . ALA A 1 95 ? 9.038 2.779 -27.240 1.00 86.62 95 ALA A C 1
ATOM 756 O O . ALA A 1 95 ? 10.075 2.171 -27.529 1.00 86.62 95 ALA A O 1
ATOM 757 N N . THR A 1 96 ? 9.006 4.093 -27.031 1.00 91.75 96 THR A N 1
ATOM 758 C CA . THR A 1 96 ? 10.187 4.957 -27.110 1.00 91.75 96 THR A CA 1
ATOM 759 C C . THR A 1 96 ? 11.217 4.577 -26.047 1.00 91.75 96 THR A C 1
ATOM 761 O O . THR A 1 96 ? 10.869 4.099 -24.962 1.00 91.75 96 THR A O 1
ATOM 764 N N . SER A 1 97 ? 12.498 4.847 -26.312 1.00 91.88 97 SER A N 1
ATOM 765 C CA . SER A 1 97 ? 13.572 4.620 -25.334 1.00 91.88 97 SER A CA 1
ATOM 766 C C . SER A 1 97 ? 13.312 5.346 -24.011 1.00 91.88 97 SER A C 1
ATOM 768 O O . SER A 1 97 ? 13.574 4.793 -22.948 1.00 91.88 97 SER A O 1
ATOM 770 N N . LEU A 1 98 ? 12.712 6.542 -24.063 1.00 91.69 98 LEU A N 1
ATOM 771 C CA . LEU A 1 98 ? 12.321 7.302 -22.875 1.00 91.69 98 LEU A CA 1
ATOM 772 C C . LEU A 1 98 ? 11.248 6.583 -22.044 1.00 91.69 98 LEU A C 1
ATOM 774 O O . LEU A 1 98 ? 11.334 6.554 -20.819 1.00 91.69 98 LEU A O 1
ATOM 778 N N . GLN A 1 99 ? 10.233 6.002 -22.688 1.00 90.75 99 GLN A N 1
ATOM 779 C CA . GLN A 1 99 ? 9.194 5.244 -21.986 1.00 90.75 99 GLN A CA 1
ATOM 780 C C . GLN A 1 99 ? 9.770 3.977 -21.345 1.00 90.75 99 GLN A C 1
ATOM 782 O O . GLN A 1 99 ? 9.490 3.706 -20.181 1.00 90.75 99 GLN A O 1
ATOM 787 N N . LYS A 1 100 ? 10.636 3.252 -22.066 1.00 91.94 100 LYS A N 1
ATOM 788 C CA . LYS A 1 100 ? 11.337 2.076 -21.528 1.00 91.94 100 LYS A CA 1
ATOM 789 C C . LYS A 1 100 ? 12.205 2.443 -20.320 1.00 91.94 100 LYS A C 1
ATOM 791 O O . LYS A 1 100 ? 12.126 1.767 -19.298 1.00 91.94 100 LYS A O 1
ATOM 796 N N . ALA A 1 101 ? 12.972 3.532 -20.410 1.00 94.06 101 ALA A N 1
ATOM 797 C CA . ALA A 1 101 ? 13.819 4.013 -19.319 1.00 94.06 101 ALA A CA 1
ATOM 798 C C . ALA A 1 101 ? 13.000 4.331 -18.059 1.00 94.06 101 ALA A C 1
ATOM 800 O O . ALA A 1 101 ? 13.304 3.807 -16.992 1.00 94.06 101 ALA A O 1
ATOM 801 N N . LYS A 1 102 ? 11.898 5.082 -18.194 1.00 93.75 102 LYS A N 1
ATOM 802 C CA . LYS A 1 102 ? 11.005 5.409 -17.067 1.00 93.75 102 LYS A CA 1
ATOM 803 C C . LYS A 1 102 ? 10.484 4.167 -16.349 1.00 93.75 102 LYS A C 1
ATOM 805 O O . LYS A 1 102 ? 10.432 4.138 -15.121 1.00 93.75 102 LYS A O 1
ATOM 810 N N . THR A 1 103 ? 10.096 3.143 -17.101 1.00 93.44 103 THR A N 1
ATOM 811 C CA . THR A 1 103 ? 9.582 1.895 -16.531 1.00 93.44 103 THR A CA 1
ATOM 812 C C . THR A 1 103 ? 10.668 1.113 -15.799 1.00 93.44 103 THR A C 1
ATOM 814 O O . THR A 1 103 ? 10.416 0.604 -14.707 1.00 93.44 103 THR A O 1
ATOM 817 N N . VAL A 1 104 ? 11.881 1.057 -16.355 1.00 93.50 104 VAL A N 1
ATOM 818 C CA . VAL A 1 104 ? 13.037 0.425 -15.701 1.00 93.50 104 VAL A CA 1
ATOM 819 C C . VAL A 1 104 ? 13.410 1.169 -14.419 1.00 93.50 104 VAL A C 1
ATOM 821 O O . VAL A 1 104 ? 13.524 0.548 -13.366 1.00 93.50 104 VAL A O 1
ATOM 824 N N . GLU A 1 105 ? 13.530 2.496 -14.468 1.00 95.25 105 GLU A N 1
ATOM 825 C CA . GLU A 1 105 ? 13.833 3.333 -13.302 1.00 95.25 105 GLU A CA 1
ATOM 826 C C . GLU A 1 105 ? 12.785 3.165 -12.198 1.00 95.25 105 GLU A C 1
ATOM 828 O O . GLU A 1 105 ? 13.126 2.949 -11.031 1.00 95.25 105 GLU A O 1
ATOM 833 N N . PHE A 1 106 ? 11.500 3.203 -12.562 1.00 95.50 106 PHE A N 1
ATOM 834 C CA . PHE A 1 106 ? 10.416 3.004 -11.607 1.00 95.50 106 PHE A CA 1
ATOM 835 C C . PHE A 1 106 ? 10.438 1.593 -11.002 1.00 95.50 106 PHE A C 1
ATOM 837 O O . PHE A 1 106 ? 10.244 1.446 -9.794 1.00 95.50 106 PHE A O 1
ATOM 844 N N . GLY A 1 107 ? 10.748 0.568 -11.802 1.00 95.31 107 GLY A N 1
ATOM 845 C CA . GLY A 1 107 ? 10.944 -0.803 -11.336 1.00 95.31 107 GLY A CA 1
ATOM 846 C C . GLY A 1 107 ? 12.070 -0.934 -10.310 1.00 95.31 107 GLY A C 1
ATOM 847 O O . GLY A 1 107 ? 11.852 -1.486 -9.231 1.00 95.31 107 GLY A O 1
ATOM 848 N N . THR A 1 108 ? 13.238 -0.358 -10.591 1.00 95.50 108 THR A N 1
ATOM 849 C CA . THR A 1 108 ? 14.394 -0.364 -9.678 1.00 95.50 108 THR A CA 1
ATOM 850 C C . THR A 1 108 ? 14.076 0.348 -8.361 1.00 95.50 108 THR A C 1
ATOM 852 O O . THR A 1 108 ? 14.374 -0.159 -7.275 1.00 95.50 108 THR A O 1
ATOM 855 N N . LEU A 1 109 ? 13.411 1.507 -8.430 1.00 96.12 109 LEU A N 1
ATOM 856 C CA . LEU A 1 109 ? 12.968 2.237 -7.241 1.00 96.12 109 LEU A CA 1
ATOM 857 C C . LEU A 1 109 ? 11.979 1.416 -6.405 1.00 96.12 109 LEU A C 1
ATOM 859 O O . LEU A 1 109 ? 12.092 1.384 -5.175 1.00 96.12 109 LEU A O 1
ATOM 863 N N . LEU A 1 110 ? 11.021 0.751 -7.056 1.00 96.44 110 LEU A N 1
ATOM 864 C CA . LEU A 1 110 ? 10.025 -0.085 -6.393 1.00 96.44 110 LEU A CA 1
ATOM 865 C C . LEU A 1 110 ? 10.669 -1.287 -5.700 1.00 96.44 110 LEU A C 1
ATOM 867 O O . LEU A 1 110 ? 10.393 -1.517 -4.524 1.00 96.44 110 LEU A O 1
ATOM 871 N N . GLN A 1 111 ? 11.579 -1.990 -6.377 1.00 95.50 111 GLN A N 1
ATOM 872 C CA . GLN A 1 111 ? 12.332 -3.101 -5.794 1.00 95.50 111 GLN A CA 1
ATOM 873 C C . GLN A 1 111 ? 13.073 -2.662 -4.526 1.00 95.50 111 GLN A C 1
ATOM 875 O O . GLN A 1 111 ? 12.901 -3.266 -3.469 1.00 95.50 111 GLN A O 1
ATOM 880 N N . GLY A 1 112 ? 13.807 -1.545 -4.583 1.00 95.38 112 GLY A N 1
ATOM 881 C CA . GLY A 1 112 ? 14.500 -1.011 -3.410 1.00 95.38 112 GLY A CA 1
ATOM 882 C C . GLY A 1 112 ? 13.555 -0.635 -2.261 1.00 95.38 112 GLY A C 1
ATOM 883 O O . GLY A 1 112 ? 13.902 -0.802 -1.089 1.00 95.38 112 GLY A O 1
ATOM 884 N N . ARG A 1 113 ? 12.344 -0.144 -2.563 1.00 95.75 113 ARG A N 1
ATOM 885 C CA . ARG A 1 113 ? 11.323 0.131 -1.537 1.00 95.75 113 ARG A CA 1
ATOM 886 C C . ARG A 1 113 ? 10.782 -1.152 -0.906 1.00 95.75 113 ARG A C 1
ATOM 888 O O . ARG A 1 113 ? 10.642 -1.176 0.313 1.00 95.75 113 ARG A O 1
ATOM 895 N N . ILE A 1 114 ? 10.527 -2.195 -1.697 1.00 95.38 114 ILE A N 1
ATOM 896 C CA . ILE A 1 114 ? 10.066 -3.502 -1.204 1.00 95.38 114 ILE A CA 1
ATOM 897 C C . ILE A 1 114 ? 11.120 -4.136 -0.293 1.00 95.38 114 ILE A C 1
ATOM 899 O O . ILE A 1 114 ? 10.785 -4.578 0.805 1.00 95.38 114 ILE A O 1
ATOM 903 N N . SER A 1 115 ? 12.399 -4.113 -0.679 1.00 93.62 115 SER A N 1
ATOM 904 C CA . SER A 1 115 ? 13.481 -4.655 0.155 1.00 93.62 115 SER A CA 1
ATOM 905 C C . SER A 1 115 ? 13.592 -3.928 1.499 1.00 93.62 115 SER A C 1
ATOM 907 O O . SER A 1 115 ? 13.669 -4.567 2.547 1.00 93.62 115 SER A O 1
ATOM 909 N N . ARG A 1 116 ? 13.530 -2.587 1.501 1.00 93.94 116 ARG A N 1
ATOM 910 C CA . ARG A 1 116 ? 13.530 -1.801 2.750 1.00 93.94 116 ARG A CA 1
ATOM 911 C C . ARG A 1 116 ? 12.300 -2.075 3.610 1.00 93.94 116 ARG A C 1
ATOM 913 O O . ARG A 1 116 ? 12.422 -2.166 4.827 1.00 93.94 116 ARG A O 1
ATOM 920 N N . TRP A 1 117 ? 11.128 -2.189 2.990 1.00 94.12 117 TRP A N 1
ATOM 921 C CA . TRP A 1 117 ? 9.895 -2.508 3.701 1.00 94.12 117 TRP A CA 1
ATOM 922 C C . TRP A 1 117 ? 9.965 -3.891 4.352 1.00 94.12 117 TRP A C 1
ATOM 924 O O . TRP A 1 117 ? 9.651 -4.002 5.529 1.00 94.12 117 TRP A O 1
ATOM 934 N N . THR A 1 118 ? 10.459 -4.903 3.633 1.00 92.69 118 THR A N 1
ATOM 935 C CA . THR A 1 118 ? 10.582 -6.285 4.131 1.00 92.69 118 THR A CA 1
ATOM 936 C C . THR A 1 118 ? 11.460 -6.338 5.379 1.00 92.69 118 THR A C 1
ATOM 938 O O . THR A 1 118 ? 11.027 -6.850 6.405 1.00 92.69 118 THR A O 1
ATOM 941 N N . ARG A 1 119 ? 12.622 -5.674 5.348 1.00 91.25 119 ARG A N 1
ATOM 942 C CA . ARG A 1 119 ? 13.512 -5.567 6.512 1.00 91.25 119 ARG A CA 1
ATOM 943 C C . ARG A 1 119 ? 12.854 -4.875 7.711 1.00 91.25 119 ARG A C 1
ATOM 945 O O . ARG A 1 119 ? 13.068 -5.260 8.852 1.00 91.25 119 ARG A O 1
ATOM 952 N N . ASN A 1 120 ? 12.049 -3.839 7.471 1.00 90.44 120 ASN A N 1
ATOM 953 C CA . ASN A 1 120 ? 11.308 -3.170 8.544 1.00 90.44 120 ASN A CA 1
ATOM 954 C C . ASN A 1 120 ? 10.146 -4.029 9.070 1.00 90.44 120 ASN A C 1
ATOM 956 O O . ASN A 1 120 ? 9.752 -3.880 10.227 1.00 90.44 120 ASN A O 1
ATOM 960 N N . ALA A 1 121 ? 9.585 -4.894 8.223 1.00 91.19 121 ALA A N 1
ATOM 961 C CA . ALA A 1 121 ? 8.473 -5.764 8.566 1.00 91.19 121 ALA A CA 1
ATOM 962 C C . ALA A 1 121 ? 8.888 -6.885 9.522 1.00 91.19 121 ALA A C 1
ATOM 964 O O . ALA A 1 121 ? 8.082 -7.247 10.370 1.00 91.19 121 ALA A O 1
ATOM 965 N N . GLU A 1 122 ? 10.131 -7.370 9.454 1.00 90.88 122 GLU A N 1
ATOM 966 C CA . GLU A 1 122 ? 10.666 -8.434 10.325 1.00 90.88 122 GLU A CA 1
ATOM 967 C C . GLU A 1 122 ? 10.494 -8.143 11.824 1.00 90.88 122 GLU A C 1
ATOM 969 O O . GLU A 1 122 ? 10.246 -9.056 12.606 1.00 90.88 122 GLU A O 1
ATOM 974 N N . VAL A 1 123 ? 10.544 -6.867 12.226 1.00 88.94 123 VAL A N 1
ATOM 975 C CA . VAL A 1 123 ? 10.335 -6.445 13.625 1.00 88.94 123 VAL A CA 1
ATOM 976 C C . VAL A 1 123 ? 8.914 -6.751 14.111 1.00 88.94 123 VAL A C 1
ATOM 978 O O . VAL A 1 123 ? 8.707 -7.023 15.290 1.00 88.94 123 VAL A O 1
ATOM 981 N N . HIS A 1 124 ? 7.931 -6.694 13.211 1.00 87.56 124 HIS A N 1
ATOM 982 C CA . HIS A 1 124 ? 6.513 -6.924 13.517 1.00 87.56 124 HIS A CA 1
ATOM 983 C C . HIS A 1 124 ? 6.032 -8.314 13.090 1.00 87.56 124 HIS A C 1
ATOM 985 O O . HIS A 1 124 ? 5.057 -8.824 13.633 1.00 87.56 124 HIS A O 1
ATOM 991 N N . LEU A 1 125 ? 6.693 -8.917 12.102 1.00 90.12 125 LEU A N 1
ATOM 992 C CA . LEU A 1 125 ? 6.362 -10.197 11.484 1.00 90.12 125 LEU A CA 1
ATOM 993 C C . LEU A 1 125 ? 7.638 -11.055 11.402 1.00 90.12 125 LEU A C 1
ATOM 995 O O . LEU A 1 125 ? 8.230 -11.188 10.328 1.00 90.12 125 LEU A O 1
ATOM 999 N N . PRO A 1 126 ? 8.069 -11.661 12.523 1.00 89.44 126 PRO A N 1
ATOM 1000 C CA . PRO A 1 126 ? 9.351 -12.365 12.607 1.00 89.44 126 PRO A CA 1
ATOM 1001 C C . PRO A 1 126 ? 9.407 -13.651 11.771 1.00 89.44 126 PRO A C 1
ATOM 1003 O O . PRO A 1 126 ? 10.478 -14.210 11.577 1.00 89.44 126 PRO A O 1
ATOM 1006 N N . CYS A 1 127 ? 8.273 -14.127 11.254 1.00 89.62 127 CYS A N 1
ATOM 1007 C CA . CYS A 1 127 ? 8.194 -15.304 10.388 1.00 89.62 127 CYS A CA 1
ATOM 1008 C C . CYS A 1 127 ? 8.587 -15.032 8.925 1.00 89.62 127 CYS A C 1
ATOM 1010 O O . CYS A 1 127 ? 8.738 -15.979 8.156 1.00 89.62 127 CYS A O 1
ATOM 1012 N N . ILE A 1 128 ? 8.746 -13.766 8.521 1.00 91.00 128 ILE A N 1
ATOM 1013 C CA . ILE A 1 128 ? 9.064 -13.393 7.134 1.00 91.00 128 ILE A CA 1
ATOM 1014 C C . ILE A 1 128 ? 10.354 -14.053 6.611 1.00 91.00 128 ILE A C 1
ATOM 1016 O O . ILE A 1 128 ? 10.292 -14.597 5.507 1.00 91.00 128 ILE A O 1
ATOM 1020 N N . PRO A 1 129 ? 11.490 -14.055 7.341 1.00 90.75 129 PRO A N 1
ATOM 1021 C CA . PRO A 1 129 ? 12.730 -14.658 6.849 1.00 90.75 129 PRO A CA 1
ATOM 1022 C C . PRO A 1 129 ? 12.573 -16.153 6.569 1.00 90.75 129 PRO A C 1
ATOM 1024 O O . PRO A 1 129 ? 12.856 -16.595 5.461 1.00 90.75 129 PRO A O 1
ATOM 1027 N N . SER A 1 130 ? 11.999 -16.907 7.511 1.00 90.62 130 SER A N 1
ATOM 1028 C CA . SER A 1 130 ? 11.764 -18.345 7.341 1.00 90.62 130 SER A CA 1
ATOM 1029 C C . SER A 1 130 ? 10.828 -18.644 6.167 1.00 90.62 130 SER A C 1
ATOM 1031 O O . SER A 1 130 ? 11.044 -19.584 5.411 1.00 90.62 130 SER A O 1
ATOM 1033 N N . LEU A 1 131 ? 9.789 -17.827 5.959 1.00 88.75 131 LEU A N 1
ATOM 1034 C CA . LEU A 1 131 ? 8.898 -17.983 4.806 1.00 88.75 131 LEU A CA 1
ATOM 1035 C C . LEU A 1 131 ? 9.598 -17.691 3.473 1.00 88.75 131 LEU A C 1
ATOM 1037 O O . LEU A 1 131 ? 9.277 -18.333 2.471 1.00 88.75 131 LEU A O 1
ATOM 1041 N N . ALA A 1 132 ? 10.521 -16.728 3.459 1.00 87.12 132 ALA A N 1
ATOM 1042 C CA . ALA A 1 132 ? 11.323 -16.405 2.287 1.00 87.12 132 ALA A CA 1
ATOM 1043 C C . ALA A 1 132 ? 12.333 -17.516 1.962 1.00 87.12 132 ALA A C 1
ATOM 1045 O O . ALA A 1 132 ? 12.500 -17.832 0.789 1.00 87.12 132 ALA A O 1
ATOM 1046 N N . GLU A 1 133 ? 12.944 -18.138 2.974 1.00 88.56 133 GLU A N 1
ATOM 1047 C CA . GLU A 1 133 ? 13.832 -19.300 2.814 1.00 88.56 133 GLU A CA 1
ATOM 1048 C C . GLU A 1 133 ? 13.091 -20.486 2.190 1.00 88.56 133 GLU A C 1
ATOM 1050 O O . GLU A 1 133 ? 13.517 -20.999 1.159 1.00 88.56 133 GLU A O 1
ATOM 1055 N N . VAL A 1 134 ? 11.919 -20.844 2.723 1.00 87.56 134 VAL A N 1
ATOM 1056 C CA . VAL A 1 134 ? 11.100 -21.939 2.171 1.00 87.56 134 VAL A CA 1
ATOM 1057 C C . VAL A 1 134 ? 10.672 -21.655 0.725 1.00 87.56 134 VAL A C 1
ATOM 1059 O O . VAL A 1 134 ? 10.605 -22.562 -0.100 1.00 87.56 134 VAL A O 1
ATOM 1062 N N . ASP A 1 135 ? 10.358 -20.400 0.388 1.00 84.81 135 ASP A N 1
ATOM 1063 C CA . ASP A 1 135 ? 10.080 -20.017 -1.004 1.00 84.81 135 ASP A CA 1
ATOM 1064 C C . ASP A 1 135 ? 11.313 -20.108 -1.909 1.00 84.81 135 ASP A C 1
ATOM 1066 O O . ASP A 1 135 ? 11.168 -20.451 -3.081 1.00 84.81 135 ASP A O 1
ATOM 1070 N N . ALA A 1 136 ? 12.501 -19.790 -1.390 1.00 84.94 136 ALA A N 1
ATOM 1071 C CA . ALA A 1 136 ? 13.749 -19.880 -2.138 1.00 84.94 136 ALA A CA 1
ATOM 1072 C C . ALA A 1 136 ? 14.135 -21.341 -2.410 1.00 84.94 136 ALA A C 1
ATOM 1074 O O . ALA A 1 136 ? 14.540 -21.655 -3.524 1.00 84.94 136 ALA A O 1
ATOM 1075 N N . GLU A 1 137 ? 13.944 -22.237 -1.439 1.00 86.38 137 GLU A N 1
ATOM 1076 C CA . GLU A 1 137 ? 14.167 -23.682 -1.602 1.00 86.38 137 GLU A CA 1
ATOM 1077 C C . GLU A 1 137 ? 13.175 -24.329 -2.575 1.00 86.38 137 GLU A C 1
ATOM 1079 O O . GLU A 1 137 ? 13.530 -25.237 -3.322 1.00 86.38 137 GLU A O 1
ATOM 1084 N N . ALA A 1 138 ? 11.926 -23.855 -2.594 1.00 85.25 138 ALA A N 1
ATOM 1085 C CA . ALA A 1 138 ? 10.907 -24.342 -3.521 1.00 85.25 138 ALA A CA 1
ATOM 1086 C C . ALA A 1 138 ? 11.066 -23.791 -4.952 1.00 85.25 138 ALA A C 1
ATOM 1088 O O . ALA A 1 138 ? 10.374 -24.250 -5.866 1.00 85.25 138 ALA A O 1
ATOM 1089 N N . ALA A 1 139 ? 11.921 -22.785 -5.161 1.00 83.81 139 ALA A N 1
ATOM 1090 C CA . ALA A 1 139 ? 12.130 -22.195 -6.473 1.00 83.81 139 ALA A CA 1
ATOM 1091 C C . ALA A 1 139 ? 12.972 -23.132 -7.360 1.00 83.81 139 ALA A C 1
ATOM 1093 O O . ALA A 1 139 ? 13.974 -23.681 -6.903 1.00 83.81 139 ALA A O 1
ATOM 1094 N N . PRO A 1 140 ? 12.612 -23.315 -8.645 1.00 84.25 140 PRO A N 1
ATOM 1095 C CA . PRO A 1 140 ? 13.441 -24.093 -9.554 1.00 84.25 140 PRO A CA 1
ATOM 1096 C C . PRO A 1 140 ? 14.811 -23.424 -9.730 1.00 84.25 140 PRO A C 1
ATOM 1098 O O . PRO A 1 140 ? 14.903 -22.201 -9.788 1.00 84.25 140 PRO A O 1
ATOM 1101 N N . GLU A 1 141 ? 15.866 -24.224 -9.891 1.00 76.38 141 GLU A N 1
ATOM 1102 C CA . GLU A 1 141 ? 17.261 -23.754 -9.995 1.00 76.38 141 GLU A CA 1
ATOM 1103 C C . GLU A 1 141 ? 17.482 -22.744 -11.143 1.00 76.38 141 GLU A C 1
ATOM 1105 O O . GLU A 1 141 ? 18.333 -21.864 -11.058 1.00 76.38 141 GLU A O 1
ATOM 1110 N N . ASN A 1 142 ? 16.638 -22.800 -12.180 1.00 78.50 142 ASN A N 1
ATOM 1111 C CA . ASN A 1 142 ? 16.633 -21.876 -13.320 1.00 78.50 142 ASN A CA 1
ATOM 1112 C C . ASN A 1 142 ? 15.515 -20.816 -13.251 1.00 78.50 142 ASN A C 1
ATOM 1114 O O . ASN A 1 142 ? 15.082 -20.301 -14.284 1.00 78.50 142 ASN A O 1
ATOM 1118 N N . ALA A 1 143 ? 14.988 -20.512 -12.062 1.00 76.75 143 ALA A N 1
ATOM 1119 C CA . ALA A 1 143 ? 13.965 -19.487 -11.899 1.00 76.75 143 ALA A CA 1
ATOM 1120 C C . ALA A 1 143 ? 14.502 -18.121 -12.342 1.00 76.75 143 ALA A C 1
ATOM 1122 O O . ALA A 1 143 ? 15.462 -17.587 -11.784 1.00 76.75 143 ALA A O 1
ATOM 1123 N N . GLN A 1 144 ? 13.848 -17.520 -13.334 1.00 79.06 144 GLN A N 1
ATOM 1124 C CA . GLN A 1 144 ? 14.141 -16.145 -13.703 1.00 79.06 144 GLN A CA 1
ATOM 1125 C C . GLN A 1 144 ? 13.754 -15.217 -12.549 1.00 79.06 144 GLN A C 1
ATOM 1127 O O . GLN A 1 144 ? 12.681 -15.370 -11.959 1.00 79.06 144 GLN A O 1
ATOM 1132 N N . VAL A 1 145 ? 14.609 -14.233 -12.252 1.00 80.31 145 VAL A N 1
ATOM 1133 C CA . VAL A 1 145 ? 14.294 -13.201 -11.259 1.00 80.31 145 VAL A CA 1
ATOM 1134 C C . VAL A 1 145 ? 12.958 -12.556 -11.643 1.00 80.31 145 VAL A C 1
ATOM 1136 O O . VAL A 1 145 ? 12.840 -12.029 -12.757 1.00 80.31 145 VAL A O 1
ATOM 1139 N N . PRO A 1 146 ? 11.945 -12.601 -10.759 1.00 86.56 146 PRO A N 1
ATOM 1140 C CA . PRO A 1 146 ? 10.639 -12.056 -11.072 1.00 86.56 146 PRO A CA 1
ATOM 1141 C C . PRO A 1 146 ? 10.743 -10.544 -11.301 1.00 86.56 146 PRO A C 1
ATOM 1143 O O . PRO A 1 146 ? 11.540 -9.861 -10.645 1.00 86.56 146 PRO A O 1
ATOM 1146 N N . PRO A 1 147 ? 9.934 -9.987 -12.213 1.00 89.94 147 PRO A N 1
ATOM 1147 C CA . PRO A 1 147 ? 9.940 -8.557 -12.458 1.00 89.94 147 PRO A CA 1
ATOM 1148 C C . PRO A 1 147 ? 9.506 -7.781 -11.198 1.00 89.94 147 PRO A C 1
ATOM 1150 O O . PRO A 1 147 ? 8.769 -8.313 -10.362 1.00 89.94 147 PRO A O 1
ATOM 1153 N N . PRO A 1 148 ? 9.876 -6.493 -11.051 1.00 89.50 148 PRO A N 1
ATOM 1154 C CA . PRO A 1 148 ? 9.616 -5.733 -9.821 1.00 89.50 148 PRO A CA 1
ATOM 1155 C C . PRO A 1 148 ? 8.139 -5.670 -9.384 1.00 89.50 148 PRO A C 1
ATOM 1157 O O . PRO A 1 148 ? 7.834 -5.547 -8.196 1.00 89.50 148 PRO A O 1
ATOM 1160 N N . TYR A 1 149 ? 7.210 -5.779 -10.337 1.00 92.94 149 TYR A N 1
ATOM 1161 C CA . TYR A 1 149 ? 5.762 -5.800 -10.102 1.00 92.94 149 TYR A CA 1
ATOM 1162 C C . TYR A 1 149 ? 5.190 -7.171 -9.693 1.00 92.94 149 TYR A C 1
ATOM 1164 O O . TYR A 1 149 ? 3.999 -7.248 -9.383 1.00 92.94 149 TYR A O 1
ATOM 1172 N N . ASP A 1 150 ? 6.009 -8.224 -9.692 1.00 93.25 150 ASP A N 1
ATOM 1173 C CA . ASP A 1 150 ? 5.677 -9.577 -9.216 1.00 93.25 150 ASP A CA 1
ATOM 1174 C C . ASP A 1 150 ? 6.511 -9.990 -7.992 1.00 93.25 150 ASP A C 1
ATOM 1176 O O . ASP A 1 150 ? 6.318 -11.076 -7.446 1.00 93.25 150 ASP A O 1
ATOM 1180 N N . LEU A 1 151 ? 7.408 -9.117 -7.515 1.00 91.94 151 LEU A N 1
ATOM 1181 C CA . LEU A 1 151 ? 8.140 -9.342 -6.271 1.00 91.94 151 LEU A CA 1
ATOM 1182 C C . LEU A 1 151 ? 7.174 -9.579 -5.108 1.00 91.94 151 LEU A C 1
ATOM 1184 O O . LEU A 1 151 ? 6.198 -8.850 -4.915 1.00 91.94 151 LEU A O 1
ATOM 1188 N N . LYS A 1 152 ? 7.454 -10.599 -4.303 1.00 90.88 152 LYS A N 1
ATOM 1189 C CA . LYS A 1 152 ? 6.568 -10.980 -3.209 1.00 90.88 152 LYS A CA 1
ATOM 1190 C C . LYS A 1 152 ? 6.665 -9.976 -2.060 1.00 90.88 152 LYS A C 1
ATOM 1192 O O . LYS A 1 152 ? 7.740 -9.743 -1.518 1.00 90.88 152 LYS A O 1
ATOM 1197 N N . ILE A 1 153 ? 5.523 -9.411 -1.670 1.00 93.44 153 ILE A N 1
ATOM 1198 C CA . ILE A 1 153 ? 5.378 -8.586 -0.465 1.00 93.44 153 ILE A CA 1
ATOM 1199 C C . ILE A 1 153 ? 4.693 -9.444 0.600 1.00 93.44 153 ILE A C 1
ATOM 1201 O O . ILE A 1 153 ? 3.549 -9.865 0.420 1.00 93.44 153 ILE A O 1
ATOM 1205 N N . TRP A 1 154 ? 5.379 -9.724 1.707 1.00 90.88 154 TRP A N 1
ATOM 1206 C CA . TRP A 1 154 ? 4.869 -10.564 2.797 1.00 90.88 154 TRP A CA 1
ATOM 1207 C C . TRP A 1 154 ? 3.904 -9.816 3.722 1.00 90.88 154 TRP A C 1
ATOM 1209 O O . TRP A 1 154 ? 4.176 -9.579 4.894 1.00 90.88 154 TRP A O 1
ATOM 1219 N N . MET A 1 155 ? 2.748 -9.434 3.181 1.00 92.19 155 MET A N 1
ATOM 1220 C CA . MET A 1 155 ? 1.660 -8.849 3.968 1.00 92.19 155 MET A CA 1
ATOM 1221 C C . MET A 1 155 ? 1.107 -9.869 4.979 1.00 92.19 155 MET A C 1
ATOM 1223 O O . MET A 1 155 ? 1.084 -11.064 4.666 1.00 92.19 155 MET A O 1
ATOM 1227 N N . PRO A 1 156 ? 0.565 -9.438 6.138 1.00 89.44 156 PRO A N 1
ATOM 1228 C CA . PRO A 1 156 ? -0.019 -10.360 7.117 1.00 89.44 156 PRO A CA 1
ATOM 1229 C C . PRO A 1 156 ? -1.062 -11.303 6.509 1.00 89.44 156 PRO A C 1
ATOM 1231 O O . PRO A 1 156 ? -1.077 -12.493 6.798 1.00 89.44 156 PRO A O 1
ATOM 1234 N N . SER A 1 157 ? -1.886 -10.802 5.584 1.00 88.62 157 SER A N 1
ATOM 1235 C CA . SER A 1 157 ? -2.892 -11.601 4.873 1.00 88.62 157 SER A CA 1
ATOM 1236 C C . SER A 1 157 ? -2.295 -12.750 4.052 1.00 88.62 157 SER A C 1
ATOM 1238 O O . SER A 1 157 ? -2.937 -13.785 3.889 1.00 88.62 157 SER A O 1
ATOM 1240 N N . ARG A 1 158 ? -1.075 -12.590 3.528 1.00 86.56 158 ARG A N 1
ATOM 1241 C CA . ARG A 1 158 ? -0.348 -13.622 2.774 1.00 86.56 158 ARG A CA 1
ATOM 1242 C C . ARG A 1 158 ? 0.396 -14.574 3.702 1.00 86.56 158 ARG A C 1
ATOM 1244 O O . ARG A 1 158 ? 0.407 -15.771 3.437 1.00 86.56 158 ARG A O 1
ATOM 1251 N N . VAL A 1 159 ? 0.968 -14.050 4.785 1.00 87.19 159 VAL A N 1
ATOM 1252 C CA . VAL A 1 159 ? 1.615 -14.842 5.839 1.00 87.19 159 VAL A CA 1
ATOM 1253 C C . VAL A 1 159 ? 0.614 -15.825 6.453 1.00 87.19 159 VAL A C 1
ATOM 1255 O O . VAL A 1 159 ? 0.873 -17.024 6.461 1.00 87.19 159 VAL A O 1
ATOM 1258 N N . CYS A 1 160 ? -0.570 -15.354 6.866 1.00 82.12 160 CYS A N 1
ATOM 1259 C CA . CYS A 1 160 ? -1.593 -16.208 7.479 1.00 82.12 160 CYS A CA 1
ATOM 1260 C C . CYS A 1 160 ? -2.056 -17.342 6.554 1.00 82.12 160 CYS A C 1
ATOM 1262 O O . CYS A 1 160 ? -2.232 -18.467 7.007 1.00 82.12 160 CYS A O 1
ATOM 1264 N N . LYS A 1 161 ? -2.206 -17.073 5.251 1.00 79.75 161 LYS A N 1
ATOM 1265 C CA . LYS A 1 161 ? -2.607 -18.090 4.263 1.00 79.75 161 LYS A CA 1
ATOM 1266 C C . LYS A 1 161 ? -1.571 -19.189 4.056 1.00 79.75 161 LYS A C 1
ATOM 1268 O O . LYS A 1 161 ? -1.932 -20.255 3.586 1.00 79.75 161 LYS A O 1
ATOM 1273 N N . ARG A 1 162 ? -0.297 -18.913 4.336 1.00 73.44 162 ARG A N 1
ATOM 1274 C CA . ARG A 1 162 ? 0.792 -19.880 4.171 1.00 73.44 162 ARG A CA 1
ATOM 1275 C C . ARG A 1 162 ? 1.133 -20.618 5.464 1.00 73.44 162 ARG A C 1
ATOM 1277 O O . ARG A 1 162 ? 1.683 -21.706 5.403 1.00 73.44 162 ARG A O 1
ATOM 1284 N N . ALA A 1 163 ? 0.808 -20.023 6.611 1.00 62.16 163 ALA A N 1
ATOM 1285 C CA . ALA A 1 163 ? 0.920 -20.662 7.919 1.00 62.16 163 ALA A CA 1
ATOM 1286 C C . ALA A 1 163 ? -0.255 -21.610 8.231 1.00 62.16 163 ALA A C 1
ATOM 1288 O O . ALA A 1 163 ? -0.130 -22.437 9.130 1.00 62.16 163 ALA A O 1
ATOM 1289 N N . MET A 1 164 ? -1.386 -21.489 7.525 1.00 53.44 164 MET A N 1
ATOM 1290 C CA . MET A 1 164 ? -2.467 -22.475 7.588 1.00 53.44 164 MET A CA 1
ATOM 1291 C C . MET A 1 164 ? -2.148 -23.656 6.652 1.00 53.44 164 MET A C 1
ATOM 1293 O O . MET A 1 164 ? -1.982 -23.408 5.456 1.00 53.44 164 MET A O 1
ATOM 1297 N N . PRO A 1 165 ? -2.024 -24.889 7.182 1.00 45.78 165 PRO A N 1
ATOM 1298 C CA . PRO A 1 165 ? -1.851 -26.102 6.383 1.00 45.78 165 PRO A CA 1
ATOM 1299 C C . PRO A 1 165 ? -3.114 -26.476 5.597 1.00 45.78 165 PRO A C 1
ATOM 1301 O O . PRO A 1 165 ? -4.232 -26.154 6.068 1.00 45.78 165 PRO A O 1
#

pLDDT: mean 86.84, std 8.93, range [44.69, 96.94]

Organism: NCBI:txid1128425